Protein AF-A0A8T3ZNI6-F1 (afdb_monomer)

pLDDT: mean 82.41, std 11.46, range [36.5, 92.62]

Radius of gyration: 14.0 Å; Cα contacts (8 Å, |Δi|>4): 118; chains: 1; bounding box: 40×22×34 Å

Nearest PDB structures (foldseek):
  6n8s-assembly1_A  TM=6.371E-01  e=1.691E+00  Homo sapiens
  8tl6-assembly1_A  TM=6.550E-01  e=3.852E+00  Homo sapiens
  8tnr-assembly1_A  TM=6.433E-01  e=7.730E+00  Homo sapiens
  8gdw-assembly1_BBB  TM=2.910E-01  e=1.399E+00  Synechocystis sp. PCC 6803

Sequence (91 aa):
MPSYTNLNNALYRKVKETIDDLKKDRIVGFRLRQEQIPQYYVKKHDINAVYKVDLPGYWRLIYGILVIHGERKALLMELFDHGKYDKRFCY

S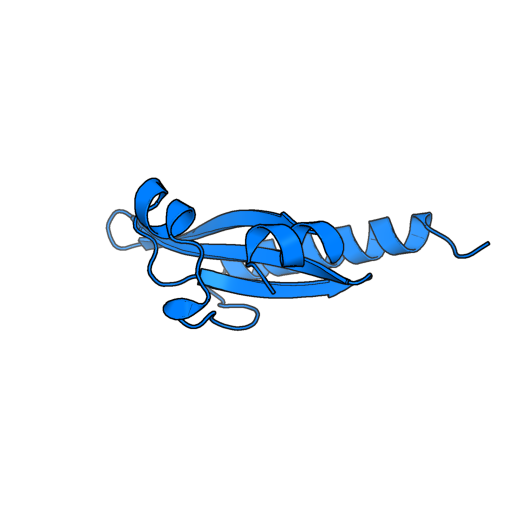econdary structure (DSSP, 8-state):
---HHHHHHHHHHHHHHHHHHHTTT---SEEPPGGGS-HHHHHHH--S-EEEEEETTTEEEEEEEEEETTEEEEEEEEEE-HHHHHHHHT-

Foldseek 3Di:
DPPPVVQVVQQVVVVVVCVVCVVVVHDDAAWDDQLQDQVCCCVVPVFSTKGWDQGGQQKIWIWGWDQDPNDIHIGGDDIDHPVVSCVRSVD

Mean predicted aligned error: 6.44 Å

Solvent-accessible surface area (backbone atoms only — not comparable to full-atom values): 5344 Å² total; per-residue (Å²): 130,86,65,64,71,58,52,53,54,53,32,52,50,52,51,50,51,52,51,57,38,41,74,67,76,43,88,68,71,44,75,56,54,74,91,63,50,50,64,66,53,35,74,73,66,72,45,88,46,40,28,40,30,86,42,67,88,58,26,36,41,34,31,30,53,46,73,58,96,86,40,82,42,74,43,82,72,52,79,28,49,57,73,57,40,30,70,64,55,72,103

Structure (mmCIF, N/CA/C/O backbone):
data_AF-A0A8T3ZNI6-F1
#
_entry.id   AF-A0A8T3ZNI6-F1
#
loop_
_atom_site.group_PDB
_atom_site.id
_atom_site.type_symbol
_atom_site.label_atom_id
_atom_site.label_alt_id
_atom_site.label_comp_id
_atom_site.label_asym_id
_atom_site.label_entity_id
_atom_site.label_seq_id
_atom_site.pdbx_PDB_ins_code
_atom_site.Cartn_x
_atom_site.Cartn_y
_atom_site.Cartn_z
_atom_site.occupancy
_atom_site.B_iso_or_equiv
_atom_site.auth_seq_id
_atom_site.auth_comp_id
_atom_site.auth_asym_id
_atom_site.auth_atom_id
_atom_site.pdbx_PDB_model_num
ATOM 1 N N . MET A 1 1 ? 26.424 -2.881 -14.590 1.00 36.50 1 MET A N 1
ATOM 2 C CA . MET A 1 1 ? 25.299 -3.580 -13.928 1.00 36.50 1 MET A CA 1
ATOM 3 C C . MET A 1 1 ? 24.534 -2.572 -13.089 1.00 36.50 1 MET A C 1
ATOM 5 O O . MET A 1 1 ? 25.189 -1.880 -12.316 1.00 36.50 1 MET A O 1
ATOM 9 N N . PRO A 1 2 ? 23.211 -2.404 -13.257 1.00 43.25 2 PRO A N 1
ATOM 10 C CA . PRO A 1 2 ? 22.469 -1.461 -12.433 1.00 43.25 2 PRO A CA 1
ATOM 11 C C . PRO A 1 2 ? 22.443 -1.982 -10.991 1.00 43.25 2 PRO A C 1
ATOM 13 O O . PRO A 1 2 ? 22.260 -3.171 -10.735 1.00 43.25 2 PRO A O 1
ATOM 16 N N . SER A 1 3 ? 22.731 -1.088 -10.053 1.00 43.31 3 SER A N 1
ATOM 17 C CA . SER A 1 3 ? 23.001 -1.374 -8.646 1.00 43.31 3 SER A CA 1
ATOM 18 C C . SER A 1 3 ? 21.724 -1.748 -7.884 1.00 43.31 3 SER A C 1
ATOM 20 O O . SER A 1 3 ? 21.103 -0.917 -7.224 1.00 43.31 3 SER A O 1
ATOM 22 N N . TYR A 1 4 ? 21.343 -3.027 -7.935 1.00 47.94 4 TYR A N 1
ATOM 23 C CA . TYR A 1 4 ? 20.216 -3.591 -7.174 1.00 47.94 4 TYR A CA 1
ATOM 24 C C . TYR A 1 4 ? 20.265 -3.256 -5.669 1.00 47.94 4 TYR A C 1
ATOM 26 O O . TYR A 1 4 ? 19.228 -3.067 -5.035 1.00 47.94 4 TYR A O 1
ATOM 34 N N . THR A 1 5 ? 21.460 -3.083 -5.102 1.00 50.53 5 THR A N 1
ATOM 35 C CA . THR A 1 5 ? 21.662 -2.713 -3.693 1.00 50.53 5 THR A CA 1
ATOM 36 C C . THR A 1 5 ? 21.068 -1.343 -3.338 1.00 50.53 5 THR A C 1
ATOM 38 O O . THR A 1 5 ? 20.494 -1.177 -2.263 1.00 50.53 5 THR A O 1
ATOM 41 N N . ASN A 1 6 ? 21.147 -0.360 -4.242 1.00 56.53 6 ASN A N 1
ATOM 42 C CA . ASN A 1 6 ? 20.606 0.981 -3.991 1.00 56.53 6 ASN A CA 1
ATOM 43 C C . ASN A 1 6 ? 19.076 1.008 -4.059 1.00 56.53 6 ASN A C 1
ATOM 45 O O . ASN A 1 6 ? 18.442 1.740 -3.298 1.00 56.53 6 ASN A O 1
ATOM 49 N N . LEU A 1 7 ? 18.483 0.178 -4.924 1.00 58.94 7 LEU A N 1
ATOM 50 C CA . LEU A 1 7 ? 17.033 0.069 -5.047 1.00 58.94 7 LEU A CA 1
ATOM 51 C C . LEU A 1 7 ? 16.405 -0.490 -3.767 1.00 58.94 7 LEU A C 1
ATOM 53 O O . LEU A 1 7 ? 15.417 0.061 -3.289 1.00 58.94 7 LEU A O 1
ATOM 57 N N . ASN A 1 8 ? 17.016 -1.518 -3.173 1.00 68.75 8 ASN A N 1
ATOM 58 C CA . ASN A 1 8 ? 16.544 -2.091 -1.912 1.00 68.75 8 ASN A CA 1
ATOM 59 C C . ASN A 1 8 ? 16.568 -1.057 -0.779 1.00 68.75 8 ASN A C 1
ATOM 61 O O . ASN A 1 8 ? 15.606 -0.948 -0.020 1.00 68.75 8 ASN A O 1
ATOM 65 N N . ASN A 1 9 ? 17.622 -0.240 -0.708 1.00 81.50 9 ASN A N 1
ATOM 66 C CA . ASN A 1 9 ? 17.735 0.814 0.299 1.00 81.50 9 ASN A CA 1
ATOM 67 C C . ASN A 1 9 ? 16.703 1.934 0.093 1.00 81.50 9 ASN A C 1
ATOM 69 O O . ASN A 1 9 ? 16.101 2.395 1.063 1.00 81.50 9 ASN A O 1
ATOM 73 N N . ALA A 1 10 ? 16.473 2.364 -1.150 1.00 84.81 10 ALA A N 1
ATOM 74 C CA . ALA A 1 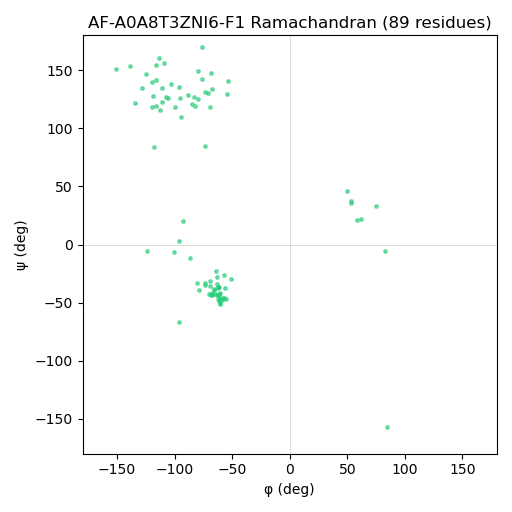10 ? 15.480 3.391 -1.466 1.00 84.81 10 ALA A CA 1
ATOM 75 C C . ALA A 1 10 ? 14.042 2.902 -1.223 1.00 84.81 10 ALA A C 1
ATOM 77 O O . ALA A 1 10 ? 13.242 3.621 -0.624 1.00 84.81 10 ALA A O 1
ATOM 78 N N . LEU A 1 11 ? 13.731 1.667 -1.630 1.00 85.88 11 LEU A N 1
ATOM 79 C CA . LEU A 1 11 ? 12.442 1.024 -1.384 1.00 85.88 11 LEU A CA 1
ATOM 80 C C . LEU A 1 11 ? 12.175 0.900 0.118 1.00 85.88 11 LEU A C 1
ATOM 82 O O . LEU A 1 11 ? 11.132 1.344 0.592 1.00 85.88 11 LEU A O 1
ATOM 86 N N . TYR A 1 12 ? 13.137 0.360 0.872 1.00 87.38 12 TYR A N 1
ATOM 87 C CA . TYR A 1 12 ? 13.020 0.206 2.320 1.00 87.38 12 TYR A CA 1
ATOM 88 C C . TYR A 1 12 ? 12.777 1.546 3.020 1.00 87.38 12 TYR A C 1
ATOM 90 O O . TYR A 1 12 ? 11.868 1.657 3.843 1.00 87.38 12 TYR A O 1
ATOM 98 N N . ARG A 1 13 ? 13.538 2.589 2.655 1.00 88.88 13 ARG A N 1
ATOM 99 C CA . ARG A 1 13 ? 13.341 3.944 3.191 1.00 88.88 13 ARG A CA 1
ATOM 100 C C . ARG A 1 13 ? 11.939 4.463 2.892 1.00 88.88 13 ARG A C 1
ATOM 102 O O . ARG A 1 13 ? 11.265 4.908 3.813 1.00 88.88 13 ARG A O 1
ATOM 109 N N . LYS A 1 14 ? 11.465 4.336 1.648 1.00 89.31 14 LYS A N 1
ATOM 110 C CA . LYS A 1 14 ? 10.139 4.829 1.256 1.00 89.31 14 LYS A CA 1
ATOM 111 C C . LYS A 1 14 ? 8.999 4.079 1.945 1.00 89.31 14 LYS A C 1
ATOM 113 O O . LYS A 1 14 ? 8.025 4.701 2.366 1.00 89.31 14 LYS A O 1
ATOM 118 N N . VAL A 1 15 ? 9.120 2.761 2.099 1.00 88.56 15 VAL A N 1
ATOM 119 C CA . VAL A 1 15 ? 8.154 1.955 2.860 1.00 88.56 15 VAL A CA 1
ATOM 120 C C . VAL A 1 15 ? 8.138 2.400 4.319 1.00 88.56 15 VAL A C 1
ATOM 122 O O . VAL A 1 15 ? 7.065 2.645 4.861 1.00 88.56 15 VAL A O 1
ATOM 125 N N . LYS A 1 16 ? 9.310 2.576 4.940 1.00 90.56 16 LYS A N 1
ATOM 126 C CA . LYS A 1 16 ? 9.412 3.037 6.329 1.00 90.56 16 LYS A CA 1
ATOM 127 C C . LYS A 1 16 ? 8.798 4.426 6.520 1.00 90.56 16 LYS A C 1
ATOM 129 O O . LYS A 1 16 ? 7.990 4.594 7.425 1.00 90.56 16 LYS A O 1
ATOM 134 N N . GLU A 1 17 ? 9.113 5.377 5.642 1.00 91.25 17 GLU A N 1
ATOM 135 C CA . GLU A 1 17 ? 8.494 6.711 5.628 1.00 91.25 17 GLU A CA 1
ATOM 136 C C . GLU A 1 17 ? 6.970 6.622 5.526 1.00 91.25 17 GLU A C 1
ATOM 138 O O . GLU A 1 17 ? 6.264 7.249 6.307 1.00 91.25 17 GLU A O 1
ATOM 143 N N . THR A 1 18 ? 6.464 5.793 4.609 1.00 90.38 18 THR A N 1
ATOM 144 C CA . THR A 1 18 ? 5.020 5.601 4.420 1.00 90.38 18 THR A CA 1
ATOM 145 C C . THR A 1 18 ? 4.373 5.045 5.687 1.00 90.38 18 THR A C 1
ATOM 147 O O . THR A 1 18 ? 3.334 5.534 6.111 1.00 90.38 18 THR A O 1
ATOM 150 N N . ILE A 1 19 ? 4.994 4.055 6.332 1.00 88.38 19 ILE A N 1
ATOM 151 C CA . ILE A 1 19 ? 4.504 3.490 7.595 1.00 88.38 19 ILE A CA 1
ATOM 152 C C . ILE A 1 19 ? 4.512 4.544 8.706 1.00 88.38 19 ILE A C 1
ATOM 154 O O . ILE A 1 19 ? 3.553 4.633 9.470 1.00 88.38 19 ILE A O 1
ATOM 158 N N . ASP A 1 20 ? 5.573 5.341 8.810 1.00 91.44 20 ASP A N 1
ATOM 1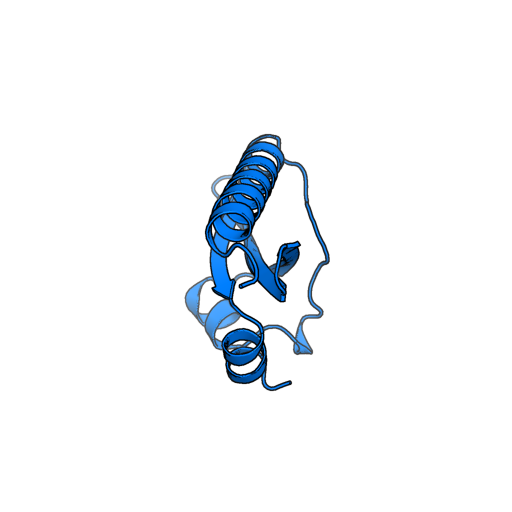59 C CA . ASP A 1 20 ? 5.683 6.378 9.835 1.00 91.44 20 ASP A CA 1
ATOM 160 C C . ASP A 1 20 ? 4.693 7.531 9.604 1.00 91.44 20 ASP A C 1
ATOM 162 O O . ASP A 1 20 ? 4.186 8.097 10.572 1.00 91.44 20 ASP A O 1
ATOM 166 N N . ASP A 1 21 ? 4.351 7.840 8.352 1.00 91.06 21 ASP A N 1
ATOM 167 C CA . ASP A 1 21 ? 3.265 8.763 8.014 1.00 91.06 21 ASP A CA 1
ATOM 168 C C . ASP A 1 21 ? 1.890 8.185 8.379 1.00 91.06 21 ASP A C 1
ATOM 170 O O . ASP A 1 21 ? 1.081 8.875 9.002 1.00 91.06 21 ASP A O 1
ATOM 174 N N . LEU A 1 22 ? 1.645 6.905 8.079 1.00 88.44 22 LEU A N 1
ATOM 175 C CA . LEU A 1 22 ? 0.398 6.222 8.441 1.00 88.44 22 LEU A CA 1
ATOM 176 C C . LEU A 1 22 ? 0.191 6.159 9.961 1.00 88.44 22 LEU A C 1
ATOM 178 O O . LEU A 1 22 ? -0.932 6.322 10.431 1.00 88.44 22 LEU A O 1
ATOM 182 N N . LYS A 1 23 ? 1.264 5.981 10.744 1.00 87.00 23 LYS A N 1
ATOM 183 C CA . LYS A 1 23 ? 1.217 6.040 12.219 1.00 87.00 23 LYS A CA 1
ATOM 184 C C . LYS A 1 23 ? 0.838 7.419 12.7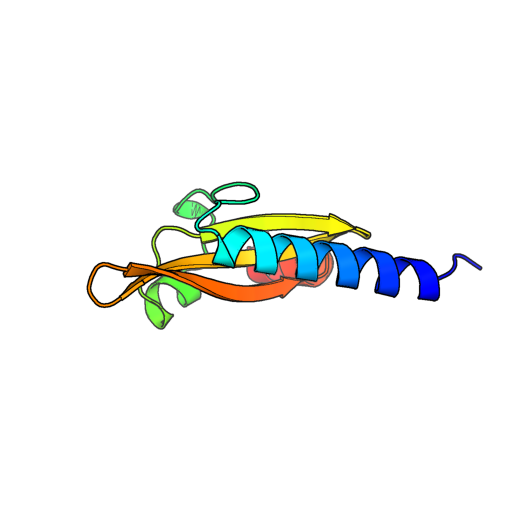62 1.00 87.00 23 LYS A C 1
ATOM 186 O O . LYS A 1 23 ? 0.391 7.507 13.898 1.00 87.00 23 LYS A O 1
ATOM 191 N N . LYS A 1 24 ? 1.038 8.481 11.980 1.00 89.31 24 LYS A N 1
ATOM 192 C CA . LYS A 1 24 ? 0.653 9.862 12.314 1.00 89.31 24 LYS A CA 1
ATOM 193 C C . LYS A 1 24 ? -0.737 10.219 11.771 1.00 89.31 24 LYS A C 1
ATOM 195 O O . LYS A 1 24 ? -1.017 11.396 11.562 1.00 89.31 24 LYS A O 1
ATOM 200 N N . ASP A 1 25 ? -1.565 9.218 11.462 1.00 82.06 25 ASP A N 1
ATOM 201 C CA . ASP A 1 25 ? -2.895 9.368 10.856 1.00 82.06 25 ASP A CA 1
ATOM 202 C C . ASP A 1 25 ? -2.903 10.086 9.491 1.00 82.06 25 ASP A C 1
ATOM 204 O O . ASP A 1 25 ? -3.937 10.598 9.048 1.00 82.06 25 ASP A O 1
ATOM 208 N N . ARG A 1 26 ? -1.763 10.119 8.782 1.00 86.50 26 ARG A N 1
ATOM 209 C CA . ARG A 1 26 ? -1.670 10.708 7.439 1.00 86.50 26 ARG A CA 1
ATOM 210 C C . ARG A 1 26 ? -1.994 9.659 6.385 1.00 86.50 26 ARG A C 1
ATOM 212 O O . ARG A 1 26 ? -1.389 8.593 6.346 1.00 86.50 26 ARG A O 1
ATOM 219 N N . ILE A 1 27 ? -2.907 9.994 5.478 1.00 87.50 27 ILE A N 1
ATOM 220 C CA . ILE A 1 27 ? -3.211 9.165 4.309 1.00 87.50 27 ILE A CA 1
ATOM 221 C C . ILE A 1 27 ? -2.181 9.469 3.219 1.00 87.50 27 ILE A C 1
ATOM 223 O O . ILE A 1 27 ? -1.985 10.626 2.850 1.00 87.50 27 ILE A O 1
ATOM 227 N N . VAL A 1 28 ? -1.537 8.426 2.700 1.00 90.19 28 VAL A N 1
ATOM 228 C CA . VAL A 1 28 ? -0.490 8.528 1.674 1.00 90.19 28 VAL A CA 1
ATOM 229 C C . VAL A 1 28 ? -0.905 7.765 0.416 1.00 90.19 28 VAL A C 1
ATOM 231 O O . VAL A 1 28 ? -1.447 6.664 0.500 1.00 90.19 28 VAL A O 1
ATOM 234 N N . GLY A 1 29 ? -0.623 8.327 -0.758 1.00 89.75 29 GLY A N 1
ATOM 235 C CA . GLY A 1 29 ? -0.916 7.703 -2.050 1.00 89.75 29 GLY A CA 1
ATOM 236 C C . GLY A 1 29 ? -2.343 7.937 -2.541 1.00 89.75 29 GLY A C 1
ATOM 237 O O . GLY A 1 29 ? -3.000 8.910 -2.173 1.00 89.75 29 GLY A O 1
ATOM 238 N N . PHE A 1 30 ? -2.807 7.046 -3.413 1.00 90.88 30 PHE A N 1
ATOM 239 C CA . PHE A 1 30 ? -4.056 7.198 -4.152 1.00 90.88 30 PHE A CA 1
ATOM 240 C C . PHE A 1 30 ? -5.094 6.190 -3.685 1.00 90.88 30 PHE A C 1
ATOM 242 O O . PHE A 1 30 ? -4.800 5.002 -3.563 1.00 90.88 30 PHE A O 1
ATOM 249 N N . ARG A 1 31 ? -6.327 6.647 -3.473 1.00 90.94 31 ARG A N 1
ATOM 250 C CA . ARG A 1 31 ? -7.452 5.751 -3.203 1.00 90.94 31 ARG A CA 1
ATOM 251 C C . ARG A 1 31 ? -7.815 4.984 -4.476 1.00 90.94 31 ARG A C 1
ATOM 253 O O . ARG A 1 31 ? -7.993 5.595 -5.528 1.00 90.94 31 ARG A O 1
ATOM 260 N N . LEU A 1 32 ? -7.945 3.665 -4.375 1.00 88.62 32 LEU A N 1
ATOM 261 C CA . LEU A 1 32 ? -8.441 2.831 -5.470 1.00 88.62 32 LEU A CA 1
ATOM 262 C C . LEU A 1 32 ? -9.962 2.969 -5.591 1.00 88.62 32 LEU A C 1
ATOM 264 O O . LEU A 1 32 ? -10.666 3.064 -4.580 1.00 88.62 32 LEU A O 1
ATOM 268 N N . ARG A 1 33 ? -10.478 2.972 -6.826 1.00 87.06 33 ARG A N 1
ATOM 269 C CA . ARG A 1 33 ? -11.928 2.911 -7.060 1.00 87.06 33 ARG A CA 1
ATOM 270 C C . ARG A 1 33 ? -12.446 1.542 -6.637 1.00 87.06 33 ARG A C 1
ATOM 272 O O . ARG A 1 33 ? -11.746 0.550 -6.808 1.00 87.06 33 ARG A O 1
ATOM 279 N N . GLN A 1 34 ? -13.678 1.479 -6.140 1.00 82.19 34 GLN A N 1
ATOM 280 C CA . GLN A 1 34 ? -14.261 0.247 -5.598 1.00 82.19 34 GLN A CA 1
ATOM 281 C C . GLN A 1 34 ? -14.259 -0.914 -6.607 1.00 82.19 34 GLN A C 1
ATOM 283 O O . GLN A 1 34 ? -13.942 -2.038 -6.241 1.00 82.19 34 GLN A O 1
ATOM 288 N N . GLU A 1 35 ? -14.499 -0.621 -7.885 1.00 83.94 35 GLU A N 1
ATOM 289 C CA . GLU A 1 35 ? -14.438 -1.578 -9.003 1.00 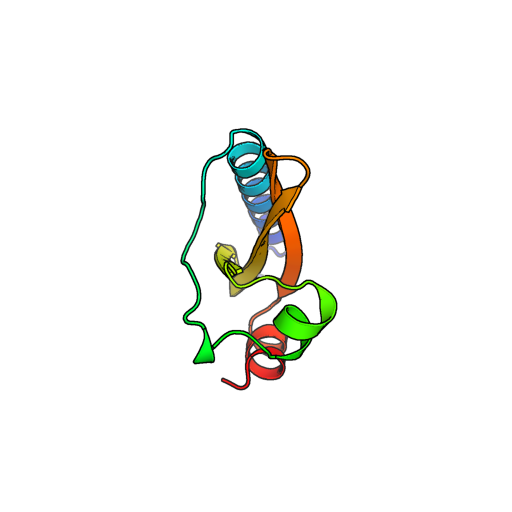83.94 35 GLU A CA 1
ATOM 290 C C . GLU A 1 35 ? -13.037 -2.166 -9.233 1.00 83.94 35 GLU A C 1
ATOM 292 O O . GLU A 1 35 ? -12.901 -3.279 -9.728 1.00 83.94 35 GLU A O 1
ATOM 297 N N . GLN A 1 36 ? -11.988 -1.417 -8.879 1.00 84.38 36 GLN A N 1
ATOM 298 C CA . GLN A 1 36 ? -10.594 -1.831 -9.040 1.00 84.38 36 GLN A CA 1
ATOM 299 C C . GLN A 1 36 ? -10.099 -2.642 -7.841 1.00 84.38 36 GLN A C 1
ATOM 301 O O . GLN A 1 36 ? -8.996 -3.175 -7.901 1.00 84.38 36 GLN A O 1
ATOM 306 N N . ILE A 1 37 ? -10.848 -2.689 -6.733 1.00 84.44 37 ILE A N 1
ATOM 307 C CA . ILE A 1 37 ? -10.445 -3.416 -5.529 1.00 84.44 37 ILE A CA 1
ATOM 308 C C . ILE A 1 37 ? -10.810 -4.892 -5.723 1.00 84.44 37 ILE A C 1
ATOM 310 O O . ILE A 1 37 ? -11.991 -5.219 -5.852 1.00 84.44 37 ILE A O 1
ATOM 314 N N . PRO A 1 38 ? -9.830 -5.813 -5.694 1.00 83.31 38 PRO A N 1
ATOM 315 C CA . PRO A 1 38 ? -10.116 -7.235 -5.761 1.00 83.31 38 PRO A CA 1
ATOM 316 C C . PRO A 1 38 ? -11.117 -7.668 -4.681 1.00 83.31 38 PRO A C 1
ATOM 318 O O . PRO A 1 38 ? -10.908 -7.419 -3.491 1.00 83.31 38 PRO A O 1
ATOM 321 N N . GLN A 1 39 ? -12.178 -8.382 -5.076 1.00 82.06 39 GLN A N 1
ATOM 322 C CA . GLN A 1 39 ? -13.251 -8.795 -4.158 1.00 82.06 39 GLN A CA 1
ATOM 323 C C . GLN A 1 39 ? -12.753 -9.614 -2.961 1.00 82.06 39 GLN A C 1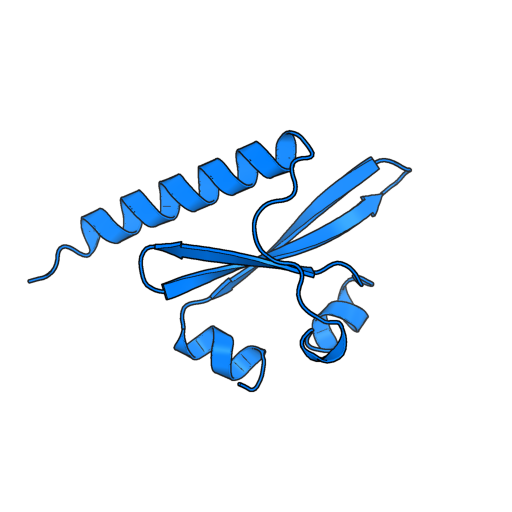
ATOM 325 O O . GLN A 1 39 ? -13.389 -9.606 -1.908 1.00 82.06 39 GLN A O 1
ATOM 330 N N . TYR A 1 40 ? -11.626 -10.322 -3.095 1.00 82.50 40 TYR A N 1
ATOM 331 C CA . TYR A 1 40 ? -11.061 -11.088 -1.986 1.00 82.50 40 TYR A CA 1
ATOM 332 C C . TYR A 1 40 ? -10.650 -10.193 -0.813 1.00 82.50 40 TYR A C 1
ATOM 334 O O . TYR A 1 40 ? -10.791 -10.608 0.332 1.00 82.50 40 TYR A O 1
ATOM 342 N N . TYR A 1 41 ? -10.178 -8.970 -1.073 1.00 81.38 41 TYR A N 1
ATOM 343 C CA . TYR A 1 41 ? -9.808 -8.034 -0.019 1.00 81.38 41 TYR A CA 1
ATOM 344 C C . TYR A 1 41 ? -11.031 -7.511 0.722 1.00 81.38 41 TYR A C 1
ATOM 346 O O . TYR A 1 41 ? -11.024 -7.468 1.951 1.00 81.38 41 TYR A O 1
ATOM 354 N N . VAL A 1 42 ? -12.090 -7.185 -0.021 1.00 80.94 42 VAL A N 1
ATOM 355 C CA . VAL A 1 42 ? -13.370 -6.759 0.552 1.00 80.94 42 VAL A CA 1
ATOM 356 C C . VAL A 1 42 ? -13.953 -7.884 1.407 1.00 80.94 42 VAL A C 1
ATOM 358 O O . VAL A 1 42 ? -14.257 -7.672 2.570 1.00 80.94 42 VAL A O 1
ATOM 361 N N . LYS A 1 43 ? -14.007 -9.118 0.888 1.00 80.94 43 LYS A N 1
ATOM 362 C CA . LYS A 1 43 ? -14.548 -10.275 1.623 1.00 80.94 43 LYS A CA 1
ATOM 363 C C . LYS A 1 43 ? -13.723 -10.665 2.851 1.00 80.94 43 LYS A C 1
ATOM 365 O O . LYS A 1 43 ? -14.290 -11.086 3.850 1.00 80.94 43 LYS A O 1
ATOM 370 N N . LYS A 1 44 ? -12.392 -10.583 2.770 1.00 79.75 44 LYS A N 1
ATOM 371 C CA . LYS A 1 44 ? -11.499 -11.045 3.843 1.00 79.75 44 LYS A CA 1
ATOM 372 C C . LYS A 1 44 ? -11.355 -10.032 4.974 1.00 79.75 44 LYS A C 1
ATOM 374 O O . LYS A 1 44 ? -11.140 -10.436 6.112 1.00 79.75 44 LYS A O 1
ATOM 379 N N . HIS A 1 45 ? -11.410 -8.741 4.657 1.00 75.06 45 HIS A N 1
ATOM 380 C CA . HIS A 1 45 ? -11.067 -7.685 5.607 1.00 75.06 45 HIS A CA 1
ATOM 381 C C . HIS A 1 45 ? -12.178 -6.651 5.826 1.00 75.06 45 HIS A C 1
ATOM 383 O O . HIS A 1 45 ? -12.000 -5.791 6.680 1.00 75.06 45 HIS A O 1
ATOM 389 N N . ASP A 1 46 ? -13.285 -6.719 5.078 1.00 76.44 46 ASP A N 1
ATOM 390 C CA . ASP A 1 46 ? -14.381 -5.737 5.101 1.00 76.44 46 ASP A CA 1
ATOM 391 C C . ASP A 1 46 ? -13.898 -4.288 4.878 1.00 76.44 46 ASP A C 1
ATOM 393 O O . ASP A 1 46 ? -14.348 -3.321 5.490 1.00 76.44 46 ASP A O 1
ATOM 397 N N . ILE A 1 47 ? -12.901 -4.131 3.997 1.00 79.19 47 ILE A N 1
ATOM 398 C CA . ILE A 1 47 ? -12.270 -2.839 3.707 1.00 79.19 47 ILE A CA 1
ATOM 399 C C . ILE A 1 47 ? -12.843 -2.252 2.420 1.00 79.19 47 ILE A C 1
ATOM 401 O O . ILE A 1 47 ? -12.613 -2.775 1.331 1.00 79.19 47 ILE A O 1
ATOM 405 N N . ASN A 1 48 ? -13.475 -1.083 2.543 1.00 74.12 48 ASN A N 1
ATOM 406 C CA . ASN A 1 48 ? -13.954 -0.275 1.410 1.00 74.12 48 ASN A CA 1
ATOM 407 C C . ASN A 1 48 ? -13.020 0.903 1.060 1.00 74.12 48 ASN A C 1
ATOM 409 O O . ASN A 1 48 ? -13.2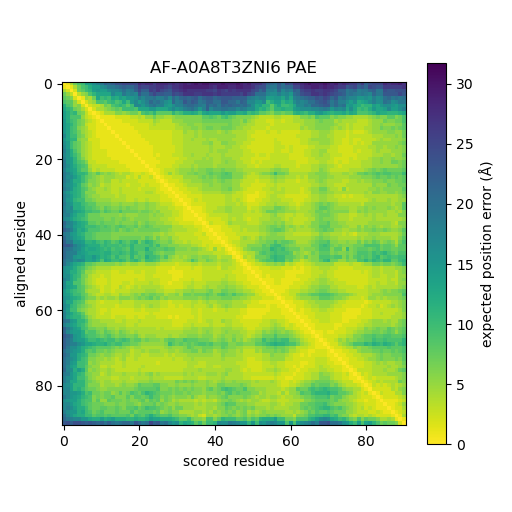24 1.621 0.075 1.00 74.12 48 ASN A O 1
ATOM 413 N N . ALA A 1 49 ? -11.991 1.134 1.877 1.00 86.56 49 ALA A N 1
ATOM 414 C CA . ALA A 1 49 ? -11.020 2.209 1.708 1.00 86.56 49 ALA A CA 1
ATOM 415 C C . ALA A 1 49 ? -9.618 1.623 1.503 1.00 86.56 49 ALA A C 1
ATOM 417 O O . ALA A 1 49 ? -8.848 1.492 2.452 1.00 86.56 49 ALA A O 1
ATOM 418 N N . VAL A 1 50 ? -9.308 1.256 0.257 1.00 90.50 50 VAL A N 1
ATOM 419 C CA . VAL A 1 50 ? -7.992 0.742 -0.147 1.00 90.50 50 VAL A CA 1
ATOM 420 C C . VAL A 1 50 ? -7.209 1.828 -0.875 1.00 90.50 50 VAL A C 1
ATOM 422 O O . VAL A 1 50 ? -7.744 2.552 -1.718 1.00 90.50 50 VAL A O 1
ATOM 425 N N . TYR A 1 51 ? -5.927 1.916 -0.555 1.00 92.00 51 TYR A N 1
ATOM 426 C CA . TYR A 1 51 ? -4.992 2.896 -1.072 1.00 92.00 51 TYR A CA 1
ATOM 427 C C . TYR A 1 51 ? -3.787 2.202 -1.695 1.00 92.00 51 TYR A C 1
ATOM 429 O O . TYR A 1 51 ? -3.343 1.147 -1.240 1.00 92.00 51 TYR A O 1
ATOM 437 N N . LYS A 1 52 ? -3.250 2.832 -2.736 1.00 91.94 52 LYS A N 1
ATOM 438 C CA . LYS A 1 52 ? -2.045 2.429 -3.450 1.00 91.94 52 LYS A CA 1
ATOM 439 C C . LYS A 1 52 ? -0.994 3.522 -3.334 1.00 91.94 52 LYS A C 1
ATOM 441 O O . LYS A 1 52 ? -1.247 4.673 -3.690 1.00 91.94 52 LYS A O 1
ATOM 446 N N . VAL A 1 53 ? 0.201 3.141 -2.906 1.00 92.62 53 VAL A N 1
ATOM 447 C CA . VAL A 1 53 ? 1.391 3.995 -2.914 1.00 92.62 53 VAL A CA 1
ATOM 448 C C . VAL A 1 53 ? 2.359 3.452 -3.949 1.00 92.62 53 VAL A C 1
ATOM 450 O O . VAL A 1 53 ? 2.760 2.290 -3.875 1.00 92.62 53 VAL A O 1
ATOM 453 N N . ASP A 1 54 ? 2.733 4.295 -4.905 1.00 90.62 54 ASP A N 1
ATOM 454 C CA . ASP A 1 54 ? 3.765 3.961 -5.878 1.00 90.62 54 ASP A CA 1
ATOM 455 C C . ASP A 1 54 ? 5.144 4.166 -5.230 1.00 90.62 54 ASP A C 1
ATOM 457 O O . ASP A 1 54 ? 5.449 5.221 -4.669 1.00 90.62 54 ASP A O 1
ATOM 461 N N . LEU A 1 55 ? 5.960 3.117 -5.257 1.00 89.25 55 LEU A N 1
ATOM 462 C CA . LEU A 1 55 ? 7.265 3.035 -4.614 1.00 89.25 55 LEU A CA 1
ATOM 463 C C . LEU A 1 55 ? 8.385 2.934 -5.666 1.00 89.25 55 LEU A C 1
ATOM 465 O O . LEU A 1 55 ? 8.135 2.550 -6.815 1.00 89.25 55 LEU A O 1
ATOM 469 N N . PRO A 1 56 ? 9.640 3.253 -5.294 1.00 87.25 56 PRO A N 1
ATOM 470 C CA . PRO A 1 56 ? 10.778 3.157 -6.202 1.00 87.25 56 PRO A CA 1
ATOM 471 C C . PRO A 1 56 ? 10.906 1.771 -6.841 1.00 87.25 56 PRO A C 1
ATOM 473 O O . PRO A 1 56 ? 10.722 0.754 -6.177 1.00 87.25 56 PRO A O 1
ATOM 476 N N . GLY A 1 57 ? 11.259 1.732 -8.128 1.00 84.25 57 GLY A N 1
ATOM 477 C CA . GLY A 1 57 ? 11.454 0.484 -8.875 1.00 84.25 57 GLY A CA 1
ATOM 478 C C . GLY A 1 57 ? 10.166 -0.236 -9.260 1.00 84.25 57 GLY A C 1
ATOM 479 O O . GLY A 1 57 ? 10.165 -1.461 -9.306 1.00 84.25 57 GLY A O 1
ATOM 480 N N . TYR A 1 58 ? 9.087 0.508 -9.528 1.00 85.25 58 TYR A N 1
ATOM 481 C CA . TYR A 1 58 ? 7.783 -0.037 -9.939 1.00 85.25 58 TYR A CA 1
ATOM 482 C C . TYR A 1 58 ? 7.126 -0.946 -8.893 1.00 85.25 58 TYR A C 1
ATOM 484 O O . TYR A 1 58 ? 6.253 -1.759 -9.216 1.00 85.25 58 TYR A O 1
ATOM 492 N N . TRP A 1 59 ? 7.529 -0.784 -7.635 1.00 88.19 59 TRP A N 1
ATOM 493 C CA . TRP A 1 59 ? 6.875 -1.416 -6.505 1.00 88.19 59 TRP A CA 1
ATOM 494 C C . TRP A 1 59 ? 5.616 -0.639 -6.131 1.00 88.19 59 TRP A C 1
ATOM 496 O O . TRP A 1 59 ? 5.536 0.574 -6.312 1.00 88.19 59 TRP A O 1
ATOM 506 N N . ARG A 1 60 ? 4.610 -1.337 -5.616 1.00 89.44 60 ARG A N 1
ATOM 507 C CA . ARG A 1 60 ? 3.330 -0.759 -5.205 1.00 89.44 60 ARG A CA 1
ATOM 508 C C . ARG A 1 60 ? 2.960 -1.318 -3.847 1.00 89.44 60 ARG A C 1
ATOM 510 O O . ARG A 1 60 ? 2.857 -2.534 -3.695 1.00 89.44 60 ARG A O 1
ATOM 517 N N . LEU A 1 61 ? 2.768 -0.441 -2.871 1.00 91.38 61 LEU A N 1
ATOM 518 C CA . LEU A 1 61 ? 2.257 -0.819 -1.560 1.00 91.38 61 LEU A CA 1
ATOM 519 C C . LEU A 1 61 ? 0.753 -0.597 -1.524 1.00 91.38 61 LEU A C 1
ATOM 521 O O . LEU A 1 61 ? 0.280 0.508 -1.793 1.00 91.38 61 LEU A O 1
ATOM 525 N N . ILE A 1 62 ? 0.024 -1.647 -1.167 1.00 91.50 62 ILE A N 1
ATOM 526 C CA . ILE A 1 62 ? -1.419 -1.615 -0.984 1.00 91.50 62 ILE A CA 1
ATOM 527 C C . ILE A 1 62 ? -1.716 -1.692 0.505 1.00 91.50 62 ILE A C 1
ATOM 529 O O . ILE A 1 62 ? -1.244 -2.592 1.205 1.00 91.50 62 ILE A O 1
ATOM 533 N N . TYR A 1 63 ? -2.509 -0.745 0.985 1.00 92.44 63 TYR A N 1
ATOM 534 C CA . TYR A 1 63 ? -2.980 -0.740 2.360 1.00 92.44 63 TYR A CA 1
ATOM 535 C C . TYR A 1 63 ? -4.447 -0.331 2.421 1.00 92.44 63 TYR A C 1
ATOM 537 O O . TYR A 1 63 ? -4.957 0.373 1.550 1.00 92.44 63 TYR A O 1
ATOM 545 N N . GLY A 1 64 ? -5.128 -0.791 3.458 1.00 90.69 64 GLY A N 1
ATOM 546 C CA . GLY A 1 64 ? -6.496 -0.417 3.766 1.00 90.69 64 GLY A CA 1
ATOM 547 C C . GLY A 1 64 ? -6.566 0.466 5.000 1.00 90.69 64 GLY A C 1
ATOM 548 O O . GLY A 1 64 ? -5.684 0.407 5.855 1.00 90.69 64 GLY A O 1
ATOM 549 N N . ILE A 1 65 ? -7.621 1.264 5.117 1.00 88.69 65 ILE A N 1
ATOM 550 C CA . ILE A 1 65 ? -7.952 1.958 6.364 1.00 88.69 65 ILE A CA 1
ATOM 551 C C . ILE A 1 65 ? -9.151 1.263 6.998 1.00 88.69 65 ILE A C 1
ATOM 553 O O . ILE A 1 65 ? -10.190 1.090 6.362 1.00 88.69 65 ILE A O 1
ATOM 557 N N . LEU A 1 66 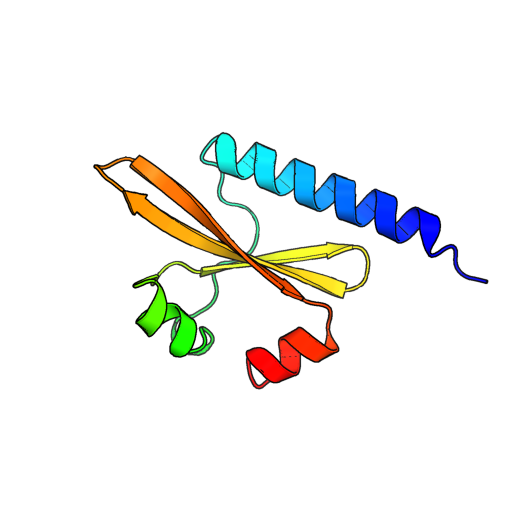? -8.982 0.884 8.259 1.00 87.31 66 LEU A N 1
ATOM 558 C CA . LEU A 1 66 ? -9.994 0.283 9.117 1.00 87.31 66 LEU A CA 1
ATOM 559 C C . LEU A 1 66 ? -10.292 1.216 10.286 1.00 87.31 66 LEU A C 1
ATOM 561 O O . LEU A 1 66 ? -9.435 1.998 10.695 1.00 87.31 66 LEU A O 1
ATOM 565 N N . VAL A 1 67 ? -11.489 1.100 10.852 1.00 84.81 67 VAL A N 1
ATOM 566 C CA . VAL A 1 67 ? -11.836 1.738 12.123 1.00 84.81 67 VAL A CA 1
ATOM 567 C C . VAL A 1 67 ? -12.039 0.637 13.150 1.00 84.81 67 VAL A C 1
ATOM 569 O O . VAL A 1 67 ? -12.939 -0.184 13.005 1.00 84.81 67 VAL A O 1
ATOM 572 N N . ILE A 1 68 ? -11.189 0.604 14.171 1.00 82.81 68 ILE A N 1
ATOM 57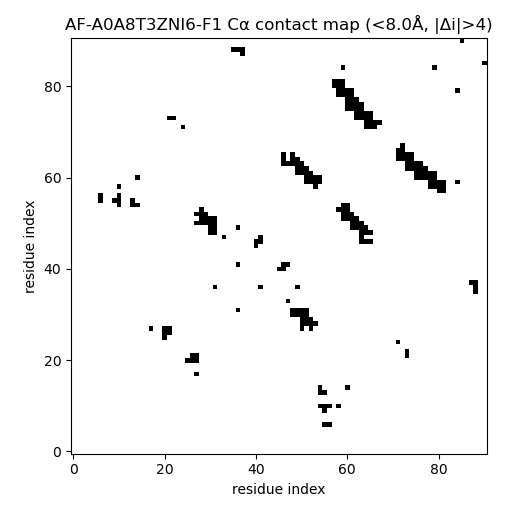3 C CA . ILE A 1 68 ? -11.248 -0.379 15.254 1.00 82.81 68 ILE A CA 1
ATOM 574 C C . ILE A 1 68 ? -11.449 0.402 16.549 1.00 82.81 68 ILE A C 1
ATOM 576 O O . ILE A 1 68 ? -10.623 1.242 16.893 1.00 82.81 68 ILE A O 1
ATOM 580 N N . HIS A 1 69 ? -12.564 0.158 17.242 1.00 86.75 69 HIS A N 1
ATOM 581 C CA . HIS A 1 69 ? -12.939 0.871 18.474 1.00 86.75 69 HIS A CA 1
ATOM 582 C C . HIS A 1 69 ? -12.939 2.409 18.345 1.00 86.75 69 HIS A C 1
ATOM 584 O O . HIS A 1 69 ? -12.577 3.119 19.275 1.00 86.75 69 HIS A O 1
ATOM 590 N N . GLY A 1 70 ? -13.330 2.935 17.179 1.00 83.56 70 GLY A N 1
ATOM 591 C CA . GLY A 1 70 ? -13.348 4.380 16.911 1.00 83.56 70 GLY A CA 1
ATOM 592 C C . GLY A 1 70 ? -11.997 4.973 16.494 1.00 83.56 70 GLY A C 1
ATOM 593 O O . GLY A 1 70 ? -11.952 6.125 16.072 1.00 83.56 70 GLY A O 1
ATOM 594 N N . GLU A 1 71 ? -10.913 4.194 16.518 1.00 83.44 71 GLU A N 1
ATOM 595 C CA . GLU A 1 71 ? -9.599 4.623 16.038 1.00 83.44 71 GLU A CA 1
ATOM 596 C C . GLU A 1 71 ? -9.356 4.163 14.601 1.00 83.44 71 GLU A C 1
ATOM 598 O O . GLU A 1 71 ? -9.578 2.999 14.253 1.00 83.44 71 GLU A O 1
ATOM 603 N N . ARG A 1 72 ? -8.836 5.061 13.758 1.00 84.00 72 ARG A N 1
ATOM 604 C CA . ARG A 1 72 ? -8.381 4.685 12.417 1.00 84.00 72 ARG A CA 1
ATOM 605 C C . ARG A 1 72 ? -7.071 3.912 12.522 1.00 84.00 72 ARG A C 1
ATOM 607 O O . ARG A 1 72 ? -6.135 4.337 13.189 1.00 84.00 72 ARG A O 1
ATOM 614 N N . LYS A 1 73 ? -6.995 2.775 11.838 1.00 85.88 73 LYS A N 1
ATOM 615 C CA . LYS A 1 73 ? -5.790 1.952 11.719 1.00 85.88 73 LYS A CA 1
ATOM 616 C C . LYS A 1 73 ? -5.520 1.674 10.248 1.00 85.88 73 LYS A C 1
ATOM 618 O O . LYS A 1 73 ? -6.427 1.315 9.497 1.00 85.88 73 LYS A O 1
ATOM 623 N N . ALA A 1 74 ? -4.265 1.820 9.841 1.00 88.19 74 ALA A N 1
ATOM 624 C CA . ALA A 1 74 ? -3.820 1.396 8.524 1.00 88.19 74 ALA A CA 1
ATOM 625 C C . ALA A 1 74 ? -3.449 -0.095 8.562 1.00 88.19 74 ALA A C 1
ATOM 627 O O . ALA A 1 74 ? -2.558 -0.499 9.310 1.00 88.19 74 ALA A O 1
ATOM 628 N N . LEU A 1 75 ? -4.117 -0.909 7.747 1.00 88.06 75 LEU A N 1
ATOM 629 C CA . LEU A 1 75 ? -3.765 -2.305 7.517 1.00 88.06 75 LEU A CA 1
ATOM 630 C C . LEU A 1 75 ? -2.879 -2.396 6.276 1.00 88.06 75 LEU A C 1
ATOM 632 O O . LEU A 1 75 ? -3.358 -2.219 5.159 1.00 88.06 75 LEU A O 1
ATOM 636 N N . LEU A 1 76 ? -1.597 -2.699 6.460 1.00 88.75 76 LEU A N 1
ATOM 637 C CA . LEU A 1 76 ? -0.699 -3.038 5.354 1.00 88.75 76 LEU A CA 1
ATOM 638 C C . LEU A 1 76 ? -1.120 -4.395 4.789 1.00 88.75 76 LEU A C 1
ATOM 640 O O . LEU A 1 76 ? -1.117 -5.388 5.514 1.00 88.75 76 LEU A O 1
ATOM 644 N N . MET A 1 77 ? -1.513 -4.428 3.518 1.00 88.00 77 MET A N 1
ATOM 645 C CA . MET A 1 77 ? -2.084 -5.626 2.909 1.00 88.00 77 MET A CA 1
ATOM 646 C C . MET A 1 77 ? -1.004 -6.392 2.162 1.00 88.00 77 MET A C 1
ATOM 648 O O . MET A 1 77 ? -0.627 -7.486 2.570 1.00 88.00 77 MET A O 1
ATOM 652 N N . GLU A 1 78 ? -0.481 -5.810 1.084 1.00 87.31 78 GLU A N 1
ATOM 653 C CA . GLU A 1 78 ? 0.493 -6.472 0.219 1.00 87.31 78 GLU A CA 1
ATOM 654 C C . GLU A 1 78 ? 1.420 -5.448 -0.456 1.00 87.31 78 GLU A C 1
ATOM 656 O O . GLU A 1 78 ? 1.047 -4.299 -0.710 1.00 87.31 78 GLU A O 1
ATOM 661 N N . LEU A 1 79 ? 2.644 -5.889 -0.756 1.00 88.12 79 LEU A N 1
ATOM 662 C CA . LEU A 1 79 ? 3.654 -5.148 -1.506 1.00 88.12 79 LEU A CA 1
ATOM 663 C C . LEU A 1 79 ? 3.929 -5.902 -2.813 1.00 88.12 79 LEU A C 1
ATOM 665 O O . LEU A 1 79 ? 4.376 -7.049 -2.786 1.00 88.12 79 LEU A O 1
ATOM 669 N N . PHE A 1 80 ? 3.673 -5.265 -3.952 1.00 84.88 80 PHE A N 1
ATOM 670 C CA . PHE A 1 80 ? 3.768 -5.894 -5.268 1.00 84.88 80 PHE A CA 1
ATOM 671 C C . PHE A 1 80 ? 4.852 -5.266 -6.135 1.00 84.88 80 PHE A C 1
ATOM 673 O O . PHE A 1 80 ? 4.993 -4.047 -6.167 1.00 84.88 80 PHE A O 1
ATOM 680 N N . ASP A 1 81 ? 5.553 -6.101 -6.899 1.00 84.81 81 ASP A N 1
ATOM 681 C CA . ASP A 1 81 ? 6.210 -5.678 -8.135 1.00 84.81 81 ASP A CA 1
ATOM 682 C C . ASP A 1 81 ? 5.162 -5.518 -9.259 1.00 84.81 81 ASP A C 1
ATOM 684 O O . ASP A 1 81 ? 3.996 -5.891 -9.101 1.00 84.81 81 ASP A O 1
ATOM 688 N N . HIS A 1 82 ? 5.550 -4.944 -10.400 1.00 78.38 82 HIS A N 1
ATOM 689 C CA . HIS A 1 82 ? 4.614 -4.676 -11.497 1.00 78.38 82 HIS A CA 1
ATOM 690 C C . HIS A 1 82 ? 3.874 -5.920 -12.000 1.00 78.38 82 HIS A C 1
ATOM 692 O O . HIS A 1 82 ? 2.653 -5.884 -12.116 1.00 78.38 82 HIS A O 1
ATOM 698 N N . GLY A 1 83 ? 4.581 -7.032 -12.219 1.00 80.62 83 GLY A N 1
ATOM 699 C CA . GLY A 1 83 ? 3.973 -8.239 -12.778 1.00 80.62 83 GLY A CA 1
ATOM 700 C C . GLY A 1 83 ? 2.997 -8.923 -11.820 1.00 80.62 83 GLY A C 1
ATOM 701 O O . GLY A 1 83 ? 1.975 -9.458 -12.250 1.00 80.62 83 GLY A O 1
ATOM 702 N N . LYS A 1 84 ? 3.277 -8.913 -10.511 1.00 81.38 84 LYS A N 1
ATOM 703 C CA . LYS A 1 84 ? 2.340 -9.451 -9.513 1.00 81.38 84 LYS A CA 1
ATOM 704 C C . LYS A 1 84 ? 1.142 -8.538 -9.302 1.00 81.38 84 LYS A C 1
ATOM 706 O O . LYS A 1 84 ? 0.048 -9.049 -9.073 1.00 81.38 84 LYS A O 1
ATOM 711 N N . TYR A 1 85 ? 1.345 -7.222 -9.376 1.00 82.38 85 TYR A N 1
ATOM 712 C CA . TYR A 1 85 ? 0.252 -6.262 -9.282 1.00 82.38 85 TYR A CA 1
ATOM 713 C C . TYR A 1 85 ? -0.762 -6.491 -10.407 1.00 82.38 85 TYR A C 1
ATOM 715 O O . TYR A 1 85 ? -1.937 -6.692 -10.114 1.00 82.38 85 TYR A O 1
ATOM 723 N N . ASP A 1 86 ? -0.311 -6.573 -11.659 1.00 81.00 86 ASP A N 1
ATOM 724 C CA . ASP A 1 86 ? -1.209 -6.735 -12.811 1.00 81.00 86 ASP A CA 1
ATOM 725 C C . ASP A 1 86 ? -2.001 -8.048 -12.723 1.00 81.00 86 ASP A C 1
ATOM 727 O O . ASP A 1 86 ? -3.223 -8.050 -12.853 1.00 81.00 86 ASP A O 1
ATOM 731 N N . LYS A 1 87 ? -1.345 -9.154 -12.341 1.00 82.62 87 LYS A N 1
ATOM 732 C CA . LYS A 1 87 ? -2.022 -10.443 -12.101 1.00 82.62 87 LYS A CA 1
ATOM 733 C C . LYS A 1 87 ? -3.063 -10.389 -10.983 1.00 82.62 87 LYS A C 1
ATOM 735 O O . LYS A 1 87 ? -4.068 -11.088 -11.055 1.00 82.62 87 LYS A O 1
ATOM 740 N N . ARG A 1 88 ? -2.803 -9.625 -9.917 1.00 80.81 88 ARG A N 1
ATOM 741 C CA . ARG A 1 88 ? -3.693 -9.551 -8.749 1.00 80.81 88 ARG A CA 1
ATOM 742 C C . ARG A 1 88 ? -4.890 -8.641 -8.994 1.00 80.81 88 ARG A C 1
ATOM 744 O O . ARG A 1 88 ? -5.983 -8.934 -8.517 1.00 80.81 88 ARG A O 1
ATOM 751 N N . PHE A 1 89 ? -4.657 -7.533 -9.686 1.00 78.94 89 PHE A N 1
ATOM 752 C CA . PHE A 1 89 ? -5.656 -6.509 -9.965 1.00 78.94 89 PHE A CA 1
ATOM 753 C C . PHE A 1 89 ? -6.312 -6.675 -11.344 1.00 78.94 89 PHE A C 1
ATOM 755 O O . PHE A 1 89 ? -7.168 -5.866 -11.687 1.00 78.94 89 PHE A O 1
ATOM 762 N N . CYS A 1 90 ? -5.951 -7.731 -12.085 1.00 70.50 90 CYS A N 1
ATOM 763 C CA . CYS A 1 90 ? -6.449 -8.057 -13.424 1.00 70.50 90 CYS A CA 1
ATOM 764 C C . CYS A 1 90 ? -6.380 -6.864 -14.392 1.00 70.50 90 CYS A C 1
ATOM 766 O O . CYS A 1 90 ? -7.362 -6.568 -15.073 1.00 70.50 90 CYS A O 1
ATOM 768 N N . TYR A 1 91 ? -5.233 -6.178 -14.402 1.00 59.50 91 TYR A N 1
ATOM 769 C CA . TYR A 1 91 ? -4.916 -5.129 -15.378 1.00 59.50 91 TYR A CA 1
ATOM 770 C C . TYR A 1 91 ? -4.224 -5.689 -16.612 1.00 59.50 91 TYR A C 1
ATOM 772 O O . TYR A 1 91 ? -3.492 -6.696 -16.467 1.00 59.50 91 TYR A O 1
#